Protein AF-A0A1Y1IS37-F1 (afdb_monomer)

Radius of gyration: 26.79 Å; Cα contacts (8 Å, |Δi|>4): 81; chains: 1; bounding box: 58×47×71 Å

Organism: Klebsormidium nitens (NCBI:txid105231)

Structure (mmCIF, N/CA/C/O backbone):
data_AF-A0A1Y1IS37-F1
#
_entry.id   AF-A0A1Y1IS37-F1
#
loop_
_atom_site.group_PDB
_atom_site.id
_atom_site.type_symbol
_atom_site.label_atom_id
_atom_site.label_alt_id
_atom_site.label_comp_id
_atom_site.label_asym_id
_atom_site.label_entity_id
_atom_site.label_seq_id
_atom_site.pdbx_PDB_ins_code
_atom_site.Cartn_x
_atom_site.Cartn_y
_atom_site.Cartn_z
_atom_site.occupancy
_atom_site.B_iso_or_equiv
_atom_site.auth_seq_id
_atom_site.auth_comp_id
_atom_site.auth_asym_id
_atom_site.auth_atom_id
_atom_site.pdbx_PDB_model_num
ATOM 1 N N . GLY A 1 1 ? -14.795 20.262 22.282 1.00 49.53 1 GLY A N 1
ATOM 2 C CA . GLY A 1 1 ? -14.407 18.846 22.398 1.00 49.53 1 GLY A CA 1
ATOM 3 C C . GLY A 1 1 ? -15.517 18.042 21.778 1.00 49.53 1 GLY A C 1
ATOM 4 O O . GLY A 1 1 ? -16.660 18.365 22.050 1.00 49.53 1 GLY A O 1
ATOM 5 N N . LEU A 1 2 ? -15.209 17.117 20.872 1.00 69.69 2 LEU A N 1
ATOM 6 C CA . LEU A 1 2 ? -16.240 16.291 20.244 1.00 69.69 2 LEU A CA 1
ATOM 7 C C . LEU A 1 2 ? -16.656 15.204 21.236 1.00 69.69 2 LEU A C 1
ATOM 9 O O . LEU A 1 2 ? -15.811 14.413 21.661 1.00 69.69 2 LEU A O 1
ATOM 13 N N . ASP A 1 3 ? -17.931 15.199 21.612 1.00 84.25 3 ASP A N 1
ATOM 14 C CA . ASP A 1 3 ? -18.510 14.140 22.430 1.00 84.25 3 ASP A CA 1
ATOM 15 C C . ASP A 1 3 ? -18.437 12.822 21.652 1.00 84.25 3 ASP A C 1
ATOM 17 O O . ASP A 1 3 ? -18.913 12.719 20.520 1.00 84.25 3 ASP A O 1
ATOM 21 N N . LYS A 1 4 ? -17.786 11.817 22.244 1.00 88.56 4 LYS A N 1
ATOM 22 C CA . LYS A 1 4 ? -17.653 10.485 21.643 1.00 88.56 4 LYS A CA 1
ATOM 23 C C . LYS A 1 4 ? -18.808 9.603 22.089 1.00 88.56 4 LYS A C 1
ATOM 25 O O . LYS A 1 4 ? -19.130 9.547 23.275 1.00 88.56 4 LYS A O 1
ATOM 30 N N . VAL A 1 5 ? -19.388 8.863 21.151 1.00 93.12 5 VAL A N 1
ATOM 31 C CA . VAL A 1 5 ? -20.487 7.936 21.434 1.00 93.12 5 VAL A CA 1
ATOM 32 C C . VAL A 1 5 ? -19.925 6.645 22.033 1.00 93.12 5 VAL A C 1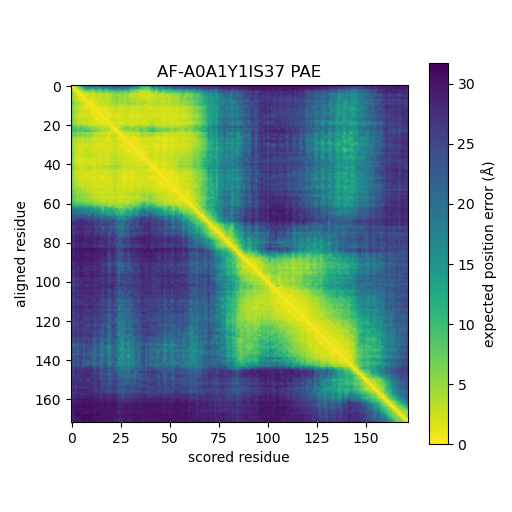
ATOM 34 O O . VAL A 1 5 ? -18.991 6.053 21.489 1.00 93.12 5 VAL A O 1
ATOM 37 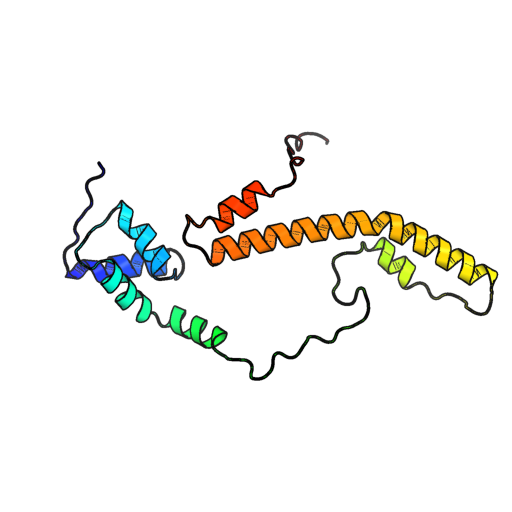N N . VAL A 1 6 ? -20.500 6.186 23.147 1.00 93.94 6 VAL A N 1
ATOM 38 C CA . VAL A 1 6 ? -20.144 4.904 23.775 1.00 93.94 6 VAL A CA 1
ATOM 39 C C . VAL A 1 6 ? -21.186 3.854 23.380 1.00 93.94 6 VAL A C 1
ATOM 41 O O . VAL A 1 6 ? -22.289 3.864 23.926 1.00 93.94 6 VAL A O 1
ATOM 44 N N . PRO A 1 7 ? -20.885 2.952 22.429 1.00 92.94 7 PRO A N 1
ATOM 45 C CA . PRO A 1 7 ? -21.842 1.944 21.998 1.00 92.94 7 PRO A CA 1
ATOM 46 C C . PRO A 1 7 ? -22.022 0.833 23.054 1.00 92.94 7 PRO A C 1
ATOM 48 O O . PRO A 1 7 ? -21.051 0.454 23.737 1.00 92.94 7 PRO A O 1
ATOM 51 N N . PRO A 1 8 ? -23.234 0.250 23.151 1.00 92.88 8 PRO A N 1
ATOM 52 C CA . PRO A 1 8 ? -23.487 -0.946 23.949 1.00 92.88 8 PRO A CA 1
ATOM 53 C C . PRO A 1 8 ? -22.558 -2.107 23.560 1.00 92.88 8 PRO A C 1
ATOM 55 O O . PRO A 1 8 ? -22.180 -2.216 22.386 1.00 92.88 8 PRO A O 1
ATOM 58 N N . PRO A 1 9 ? -22.179 -2.987 24.506 1.00 90.25 9 PRO A N 1
ATOM 59 C CA . PRO A 1 9 ? -21.265 -4.099 24.246 1.00 90.25 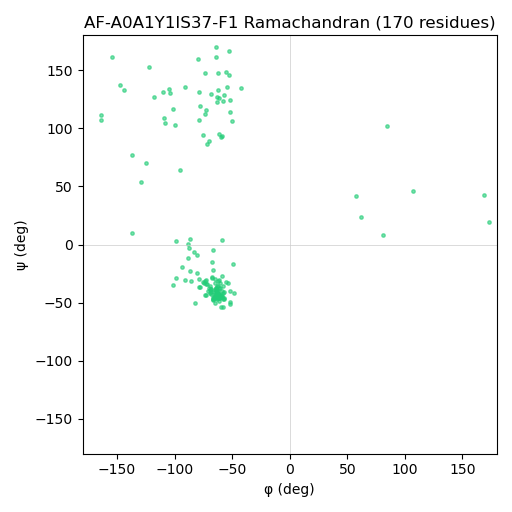9 PRO A CA 1
ATOM 60 C C . PRO A 1 9 ? -21.663 -4.974 23.052 1.00 90.25 9 PRO A C 1
ATOM 62 O O . PRO A 1 9 ? -20.795 -5.329 22.253 1.00 90.25 9 PRO A O 1
ATOM 65 N N . GLU A 1 10 ? -22.956 -5.254 22.873 1.00 92.75 10 GLU A N 1
ATOM 66 C CA . GLU A 1 10 ? -23.455 -6.087 21.774 1.00 92.75 10 GLU A CA 1
ATOM 67 C C . GLU A 1 10 ? -23.269 -5.470 20.375 1.00 92.75 10 GLU A C 1
ATOM 69 O O . GLU A 1 10 ? -23.207 -6.195 19.382 1.00 92.75 10 GLU A O 1
ATOM 74 N N . GLN A 1 11 ? -23.125 -4.145 20.273 1.00 92.88 11 GLN A N 1
ATOM 75 C CA . GLN A 1 11 ? -23.012 -3.444 18.986 1.00 92.88 11 GLN A CA 1
ATOM 76 C C . GLN A 1 11 ? -21.561 -3.234 18.533 1.00 92.88 11 GLN A C 1
ATOM 78 O O . GLN A 1 11 ? -21.309 -3.023 17.345 1.00 92.88 11 GLN A O 1
ATOM 83 N N . ARG A 1 12 ? -20.590 -3.324 19.451 1.00 93.94 12 ARG A N 1
ATOM 84 C CA . ARG A 1 12 ? -19.169 -3.024 19.184 1.00 93.94 12 ARG A CA 1
ATOM 85 C C . ARG A 1 12 ? -18.587 -3.886 18.070 1.00 93.94 12 ARG A C 1
ATOM 87 O O . ARG A 1 12 ? -17.965 -3.356 17.156 1.00 93.94 12 ARG A O 1
ATOM 94 N N . ALA A 1 13 ? -18.828 -5.197 18.107 1.00 92.94 13 ALA A N 1
ATOM 95 C CA . ALA A 1 13 ? -18.302 -6.117 17.099 1.00 92.94 13 ALA A CA 1
ATOM 96 C C . ALA A 1 13 ? -18.849 -5.812 15.694 1.00 92.94 13 ALA A C 1
ATOM 98 O O . ALA A 1 13 ? -18.103 -5.834 14.716 1.00 92.94 13 ALA A O 1
ATOM 99 N N . ASN A 1 14 ? -20.136 -5.468 15.596 1.00 92.75 14 ASN A N 1
ATOM 100 C CA . ASN A 1 14 ? -20.768 -5.130 14.322 1.00 92.75 14 ASN A CA 1
ATOM 101 C C . ASN A 1 14 ? -20.242 -3.803 13.762 1.00 92.75 14 ASN A C 1
ATOM 103 O O . ASN A 1 14 ? -19.978 -3.720 12.567 1.00 92.75 14 ASN A O 1
ATOM 107 N N . LEU A 1 15 ? -20.004 -2.805 14.620 1.00 93.38 15 LEU A N 1
ATOM 108 C CA . LEU A 1 15 ? -19.374 -1.538 14.227 1.00 93.38 15 LEU A CA 1
ATOM 109 C C . LEU A 1 15 ? -17.958 -1.747 13.683 1.00 93.38 15 LEU A C 1
ATOM 111 O O . LEU A 1 15 ? -17.612 -1.209 12.631 1.00 93.38 15 LEU A O 1
ATOM 115 N N . VAL A 1 16 ? -17.144 -2.560 14.365 1.00 93.69 16 VAL A N 1
ATOM 116 C CA . VAL A 1 16 ? -15.794 -2.885 13.886 1.00 93.69 16 VAL A CA 1
ATOM 117 C C . VAL A 1 16 ? -15.855 -3.608 12.544 1.00 93.69 16 VAL A C 1
ATOM 119 O O . VAL A 1 16 ? -15.099 -3.260 11.639 1.00 93.69 16 VAL A O 1
ATOM 122 N N . LYS A 1 17 ? -16.760 -4.581 12.391 1.00 92.44 17 LYS A N 1
ATOM 123 C CA . LYS A 1 17 ? -16.934 -5.317 11.133 1.00 92.44 17 LYS A CA 1
ATOM 124 C C . LYS A 1 17 ? -17.369 -4.414 9.985 1.00 92.44 17 LYS A C 1
ATOM 126 O O . LYS A 1 17 ? -16.789 -4.543 8.915 1.00 92.44 17 LYS A O 1
ATOM 131 N N . ALA A 1 18 ? -18.315 -3.503 10.209 1.00 91.25 18 ALA A N 1
ATOM 132 C CA . ALA A 1 18 ? -18.767 -2.559 9.189 1.00 91.25 18 ALA A CA 1
ATOM 133 C C . ALA A 1 18 ? -17.591 -1.717 8.672 1.00 91.25 18 ALA A C 1
ATOM 135 O O . ALA A 1 18 ? -17.253 -1.766 7.496 1.00 91.25 18 ALA A O 1
ATOM 136 N N . ILE A 1 19 ? -16.844 -1.063 9.567 1.00 90.75 19 ILE A N 1
ATOM 137 C CA . ILE A 1 19 ? -15.681 -0.252 9.167 1.00 90.75 19 ILE A CA 1
ATOM 138 C C . ILE A 1 19 ? -14.569 -1.102 8.535 1.00 90.75 19 ILE A C 1
ATOM 140 O O . ILE A 1 19 ? -13.907 -0.668 7.591 1.00 90.75 19 ILE A O 1
ATOM 144 N N . HIS A 1 20 ? -14.342 -2.314 9.041 1.00 91.81 20 HIS A N 1
ATOM 145 C CA . HIS A 1 20 ? -13.330 -3.209 8.495 1.00 91.81 20 HIS A CA 1
ATOM 146 C C . HIS A 1 20 ? -13.674 -3.676 7.074 1.00 91.81 20 HIS A C 1
ATOM 148 O O . HIS A 1 20 ? -12.800 -3.649 6.211 1.00 91.81 20 HIS A O 1
ATOM 154 N N . VAL A 1 21 ? -14.912 -4.116 6.827 1.00 88.69 21 VAL A N 1
ATOM 155 C CA . VAL A 1 21 ? -15.337 -4.710 5.550 1.00 88.69 21 VAL A CA 1
ATOM 156 C C . VAL A 1 21 ? -15.686 -3.629 4.530 1.00 88.69 21 VAL A C 1
ATOM 158 O O . VAL A 1 21 ? -15.135 -3.647 3.430 1.00 88.69 21 VAL A O 1
ATOM 161 N N . ASP A 1 22 ? -16.521 -2.659 4.904 1.00 81.50 22 ASP A N 1
ATOM 162 C CA . ASP A 1 22 ? -17.118 -1.697 3.967 1.00 81.50 22 ASP A CA 1
ATOM 163 C C . ASP A 1 22 ? -16.078 -0.754 3.357 1.00 81.50 22 ASP A C 1
ATOM 165 O O . ASP A 1 22 ? -16.232 -0.294 2.228 1.00 81.50 22 ASP A O 1
ATOM 169 N N . VAL A 1 23 ? -14.984 -0.494 4.080 1.00 76.38 23 VAL A N 1
ATOM 170 C CA . VAL A 1 23 ? -13.915 0.400 3.616 1.00 76.38 23 VAL A CA 1
ATOM 171 C C . VAL A 1 23 ? -12.720 -0.365 3.015 1.00 76.38 23 VAL A C 1
ATOM 173 O O . VAL A 1 23 ? -11.752 0.247 2.567 1.00 76.38 23 VAL A O 1
ATOM 176 N N . GLY A 1 24 ? -12.798 -1.700 2.924 1.00 84.06 24 GLY A N 1
ATOM 177 C CA . GLY A 1 24 ? -11.871 -2.507 2.117 1.00 84.06 24 GLY A CA 1
ATOM 178 C C . GLY A 1 24 ? -10.840 -3.330 2.893 1.00 84.06 24 GLY A C 1
ATOM 179 O O . GLY A 1 24 ? -9.665 -3.350 2.527 1.00 84.06 24 GLY A O 1
ATOM 180 N N . HIS A 1 25 ? -11.260 -4.039 3.940 1.00 89.50 25 HIS A N 1
ATOM 181 C CA . HIS A 1 25 ? -10.421 -4.960 4.722 1.00 89.50 25 HIS A CA 1
ATOM 182 C C . HIS A 1 25 ? -9.175 -4.316 5.340 1.00 89.50 25 HIS A C 1
ATOM 184 O O . HIS A 1 25 ? -8.081 -4.890 5.360 1.00 89.50 25 HIS A O 1
ATOM 190 N N . TYR A 1 26 ? -9.335 -3.110 5.881 1.00 87.38 26 TYR A N 1
ATOM 191 C CA . TYR A 1 26 ? -8.232 -2.411 6.522 1.00 87.38 26 TYR A CA 1
ATOM 192 C C . TYR A 1 26 ? -7.678 -3.155 7.741 1.00 87.38 26 TYR A C 1
ATOM 194 O O . TYR A 1 26 ? -8.392 -3.817 8.494 1.00 87.38 26 TYR A O 1
ATOM 202 N N . GLY A 1 27 ? -6.371 -2.997 7.964 1.00 87.75 27 GLY A N 1
ATOM 203 C CA . GLY A 1 27 ? -5.695 -3.542 9.137 1.00 87.75 27 GLY A CA 1
ATOM 204 C C . GLY A 1 27 ? -6.184 -2.927 10.454 1.00 87.75 27 GLY A C 1
ATOM 205 O O . GLY A 1 27 ? -6.887 -1.914 10.481 1.00 87.75 27 GLY A O 1
ATOM 206 N N . VAL A 1 28 ? -5.753 -3.527 11.566 1.00 90.56 28 VAL A N 1
ATOM 207 C CA . VAL A 1 28 ? -6.160 -3.160 12.938 1.00 90.56 28 VAL A CA 1
ATOM 208 C C . VAL A 1 28 ? -5.979 -1.665 13.216 1.00 90.56 28 VAL A C 1
ATOM 210 O O . VAL A 1 28 ? -6.907 -1.003 13.666 1.00 90.56 28 VAL A O 1
ATOM 213 N N . SER A 1 29 ? -4.800 -1.119 12.898 1.00 89.50 29 SER A N 1
ATOM 214 C CA . SER A 1 29 ? -4.477 0.290 13.153 1.00 89.50 29 SER A CA 1
ATOM 215 C C . SER A 1 29 ? -5.415 1.241 12.406 1.00 89.50 29 SER A C 1
ATOM 217 O O . SER A 1 29 ? -6.002 2.122 13.022 1.00 89.50 29 SER A O 1
ATOM 219 N N . LYS A 1 30 ? -5.630 1.023 11.105 1.00 87.88 30 LYS A N 1
ATOM 220 C CA . LYS A 1 30 ? -6.476 1.894 10.281 1.00 87.88 30 LYS A CA 1
ATOM 221 C C . LYS A 1 30 ? -7.954 1.793 10.671 1.00 87.88 30 LYS A C 1
ATOM 223 O O . LYS A 1 30 ? -8.627 2.816 10.734 1.00 87.88 30 LYS A O 1
ATOM 228 N N . THR A 1 31 ? -8.424 0.589 11.001 1.00 91.50 31 THR A N 1
ATOM 229 C CA . THR A 1 31 ? -9.786 0.361 11.513 1.00 91.50 31 THR A CA 1
ATOM 230 C C . THR A 1 31 ? -10.012 1.121 12.824 1.00 91.50 31 THR A C 1
ATOM 232 O O . THR A 1 31 ? -11.010 1.822 12.970 1.00 91.50 31 THR A O 1
ATOM 235 N N . TYR A 1 32 ? -9.049 1.070 13.751 1.00 92.94 32 TYR A N 1
ATOM 236 C CA . TYR A 1 32 ? -9.099 1.845 14.993 1.00 92.94 32 TYR A CA 1
ATOM 237 C C . TYR A 1 32 ? -9.091 3.360 14.739 1.00 92.94 32 TYR A C 1
ATOM 239 O O . TYR A 1 32 ? -9.905 4.081 15.314 1.00 92.94 32 TYR A O 1
ATOM 247 N N . SER A 1 33 ? -8.219 3.846 13.850 1.00 90.50 33 SER A N 1
ATOM 248 C CA . SER A 1 33 ? -8.138 5.272 13.512 1.00 90.50 33 SER A CA 1
ATOM 249 C C . SER A 1 33 ? -9.436 5.819 12.916 1.00 90.50 33 SER A C 1
ATOM 251 O O . SER A 1 33 ? -9.759 6.971 13.177 1.00 90.50 33 SER A O 1
ATOM 253 N N . LEU A 1 34 ? -10.192 5.011 12.165 1.00 90.62 34 LEU A N 1
ATOM 254 C CA . LEU A 1 34 ? -11.497 5.403 11.616 1.00 90.62 34 LEU A CA 1
ATOM 255 C C . LEU A 1 34 ? -12.615 5.404 12.671 1.00 90.62 34 LEU A C 1
ATOM 257 O O . LEU A 1 34 ? -13.521 6.224 12.591 1.00 90.62 34 LEU A O 1
ATOM 261 N N . LEU A 1 35 ? -12.545 4.521 13.673 1.00 91.56 35 LEU A N 1
ATOM 262 C CA . LEU A 1 35 ? -13.528 4.454 14.766 1.00 91.56 35 LEU A CA 1
ATOM 263 C C . LEU A 1 35 ? -13.307 5.524 15.843 1.00 91.56 35 LEU A C 1
ATOM 265 O O . LEU A 1 35 ? -14.267 6.057 16.398 1.00 91.56 35 LEU A O 1
ATOM 269 N N . SER A 1 36 ? -12.044 5.841 16.140 1.00 91.62 36 SER A N 1
ATOM 270 C CA . SER A 1 36 ? -11.641 6.705 17.256 1.00 91.62 36 SER A CA 1
ATOM 271 C C . SER A 1 36 ? -12.193 8.141 17.275 1.00 91.62 36 SER A C 1
ATOM 273 O O . SER A 1 36 ? -12.310 8.683 18.384 1.00 91.62 36 SER A O 1
ATOM 275 N N . PRO A 1 37 ? -12.536 8.783 16.135 1.00 91.56 37 PRO A N 1
ATOM 276 C CA . PRO A 1 37 ? -13.125 10.116 16.149 1.00 91.56 37 PRO A CA 1
ATOM 277 C C . PRO A 1 37 ? -14.578 10.110 16.635 1.00 91.56 37 PRO A C 1
ATOM 279 O O . PRO A 1 37 ? -14.985 11.050 17.309 1.00 91.56 37 PRO A O 1
ATOM 282 N N . THR A 1 38 ? -15.343 9.056 16.327 1.00 91.81 38 THR A N 1
ATOM 283 C CA . THR A 1 38 ? -16.796 8.994 16.578 1.00 91.81 38 THR A CA 1
ATOM 284 C C . THR A 1 38 ? -17.144 8.177 17.820 1.00 91.81 38 THR A C 1
ATOM 286 O O . THR A 1 38 ? -18.077 8.524 18.544 1.00 91.81 38 THR A O 1
ATOM 289 N N . TYR A 1 39 ? -16.388 7.111 18.093 1.00 93.44 39 TYR A N 1
ATOM 290 C CA . TYR A 1 39 ? -16.700 6.151 19.148 1.00 93.44 39 TYR A CA 1
ATOM 291 C C . TYR A 1 39 ? -15.580 6.021 20.177 1.00 93.44 39 TYR A C 1
ATOM 293 O O . TYR A 1 39 ? -14.396 6.219 19.885 1.00 93.44 39 TYR A O 1
ATOM 301 N N . PHE A 1 40 ? -15.958 5.650 21.398 1.00 93.69 40 PHE A N 1
ATOM 302 C CA . PHE A 1 40 ? -15.009 5.300 22.449 1.00 93.69 40 PHE A CA 1
ATOM 303 C C . PHE A 1 40 ? -15.570 4.229 23.383 1.00 93.69 40 PHE A C 1
ATOM 305 O O . PHE A 1 40 ? -16.722 4.296 23.801 1.00 93.69 40 PHE A O 1
ATOM 312 N N . TRP A 1 41 ? -14.737 3.255 23.749 1.00 94.94 41 TRP A N 1
ATOM 313 C CA . TRP A 1 41 ? -14.988 2.347 24.866 1.00 94.94 41 TRP A CA 1
ATOM 314 C C . TRP A 1 41 ? -13.670 1.806 25.436 1.00 94.94 41 TRP A C 1
ATOM 316 O O . TRP A 1 41 ? -12.617 1.859 24.792 1.00 94.94 41 TRP A O 1
ATOM 326 N N . VAL A 1 42 ? -13.721 1.288 26.666 1.00 93.75 42 VAL A N 1
ATOM 327 C CA . VAL A 1 42 ? -12.558 0.696 27.344 1.00 93.75 42 VAL A CA 1
ATOM 328 C C . VAL A 1 42 ? -12.069 -0.517 26.553 1.00 93.75 42 VAL A C 1
ATOM 330 O O . VAL A 1 42 ? -12.872 -1.363 26.177 1.00 93.75 42 VAL A O 1
ATOM 333 N N . ASN A 1 43 ? -10.759 -0.607 26.317 1.00 92.50 43 ASN A N 1
ATOM 334 C CA . ASN A 1 43 ? -10.120 -1.669 25.530 1.00 92.50 43 ASN A CA 1
ATOM 335 C C . ASN A 1 43 ? -10.549 -1.748 24.050 1.00 92.50 43 ASN A C 1
ATOM 337 O O . ASN A 1 43 ? -10.325 -2.771 23.405 1.00 92.50 43 ASN A O 1
ATOM 341 N N . MET A 1 44 ? -11.048 -0.650 23.467 1.00 93.62 44 MET A N 1
ATOM 342 C CA . MET A 1 44 ? -11.443 -0.582 22.051 1.00 93.62 44 MET A CA 1
ATOM 343 C C . MET A 1 44 ? -10.399 -1.132 21.075 1.00 93.62 44 MET A C 1
ATOM 345 O O . MET A 1 44 ? -10.743 -1.860 20.151 1.00 93.62 44 MET A O 1
ATOM 349 N N . PHE A 1 45 ? -9.114 -0.840 21.282 1.00 93.69 45 PHE A N 1
ATOM 350 C CA . PHE A 1 45 ? -8.057 -1.358 20.412 1.00 93.69 45 PHE A CA 1
ATOM 351 C C . PHE A 1 45 ? -7.929 -2.892 20.468 1.00 93.69 45 PHE A C 1
ATOM 353 O O . PHE A 1 45 ? -7.690 -3.529 19.440 1.00 93.69 45 PHE A O 1
ATOM 360 N N . ALA A 1 46 ? -8.100 -3.492 21.651 1.00 93.81 46 ALA A N 1
ATOM 361 C CA . ALA A 1 46 ? -8.041 -4.941 21.824 1.00 93.81 46 ALA A CA 1
ATOM 362 C C . ALA A 1 46 ? -9.233 -5.626 21.142 1.00 93.81 46 ALA A C 1
ATOM 364 O O . ALA A 1 46 ? -9.034 -6.605 20.421 1.00 93.81 46 ALA A O 1
ATOM 365 N N . ASP A 1 47 ? -10.431 -5.056 21.280 1.00 93.69 47 ASP A N 1
ATOM 366 C CA . ASP A 1 47 ? -11.637 -5.548 20.607 1.00 93.69 47 ASP A CA 1
ATOM 367 C C . ASP A 1 47 ? -11.507 -5.439 19.081 1.00 93.69 47 ASP A C 1
ATOM 369 O O . ASP A 1 47 ? -11.772 -6.402 18.363 1.00 93.69 47 ASP A O 1
ATOM 373 N N . VAL A 1 48 ? -11.007 -4.304 18.570 1.00 94.62 48 VAL A N 1
ATOM 374 C CA . VAL A 1 48 ? -10.743 -4.123 17.132 1.00 94.62 48 VAL A CA 1
ATOM 375 C C . VAL A 1 48 ? -9.759 -5.175 16.623 1.00 94.62 48 VAL A C 1
ATOM 377 O O . VAL A 1 48 ? -9.983 -5.790 15.580 1.00 94.62 48 VAL A O 1
ATOM 380 N N . ARG A 1 49 ? -8.673 -5.418 17.364 1.00 94.44 49 ARG A N 1
ATOM 381 C CA . ARG A 1 49 ? -7.691 -6.449 17.014 1.00 94.44 49 ARG A CA 1
ATOM 382 C C . ARG A 1 49 ? -8.322 -7.840 16.977 1.00 94.44 49 ARG A C 1
ATOM 384 O O . ARG A 1 49 ? -8.045 -8.587 16.040 1.00 94.44 49 ARG A O 1
ATOM 391 N N . ALA A 1 50 ? -9.136 -8.177 17.974 1.00 93.94 50 ALA A N 1
ATOM 392 C CA . ALA A 1 50 ? -9.791 -9.475 18.075 1.00 93.94 50 ALA A CA 1
ATOM 393 C C . ALA A 1 50 ? -10.796 -9.705 16.938 1.00 93.94 50 ALA A C 1
ATOM 395 O O . ALA A 1 50 ? -10.855 -10.807 16.400 1.00 93.94 50 ALA A O 1
ATOM 396 N N . GLU A 1 51 ? -11.550 -8.682 16.536 1.00 93.38 51 GLU A N 1
ATOM 397 C CA . GLU A 1 51 ? -12.513 -8.797 15.436 1.00 93.38 51 GLU A CA 1
ATOM 398 C C . GLU A 1 51 ? -11.835 -8.868 14.063 1.00 93.38 51 GLU A C 1
ATOM 400 O O . GLU A 1 51 ? -12.185 -9.725 13.252 1.00 93.38 51 GLU A O 1
ATOM 405 N N . VAL A 1 52 ? -10.813 -8.045 13.805 1.00 92.19 52 VAL A N 1
ATOM 406 C CA . VAL A 1 52 ? -10.066 -8.086 12.532 1.00 92.19 52 VAL A CA 1
ATOM 407 C C . VAL A 1 52 ? -9.308 -9.410 12.367 1.00 92.19 52 VAL A C 1
ATOM 409 O O . VAL A 1 52 ? -9.184 -9.911 11.252 1.00 92.19 52 VAL A O 1
ATOM 412 N N . ALA A 1 53 ? -8.829 -10.013 13.461 1.00 90.56 53 ALA A N 1
ATOM 413 C CA . ALA A 1 53 ? -8.148 -11.310 13.435 1.00 90.56 53 ALA A CA 1
ATOM 414 C C . ALA A 1 53 ? -9.061 -12.493 13.066 1.00 90.56 53 ALA A C 1
ATOM 416 O O . ALA A 1 53 ? -8.551 -13.555 12.739 1.00 90.56 53 ALA A O 1
ATOM 417 N N . LYS A 1 54 ? -10.389 -12.330 13.112 1.00 91.94 54 LYS A N 1
ATOM 418 C CA . LYS A 1 54 ? -11.357 -13.362 12.695 1.00 91.94 54 LYS A CA 1
ATOM 419 C C . LYS A 1 54 ? -11.679 -13.297 11.194 1.00 91.94 54 LYS A C 1
ATOM 421 O O . LYS A 1 54 ? -12.490 -14.083 10.705 1.00 91.94 54 LYS A O 1
ATOM 426 N N . CYS A 1 55 ? -11.127 -12.324 10.465 1.00 91.50 55 CYS A N 1
ATOM 427 C CA . CYS A 1 55 ? -11.457 -12.094 9.064 1.00 91.50 55 CYS A CA 1
ATOM 428 C C . CYS A 1 55 ? -10.732 -13.077 8.135 1.00 91.50 55 CYS A C 1
ATOM 430 O O . CYS A 1 55 ? -9.552 -12.916 7.821 1.00 91.50 55 CYS A O 1
ATOM 432 N N . THR A 1 56 ? -11.486 -14.030 7.589 1.00 89.94 56 THR A N 1
ATOM 433 C CA . THR A 1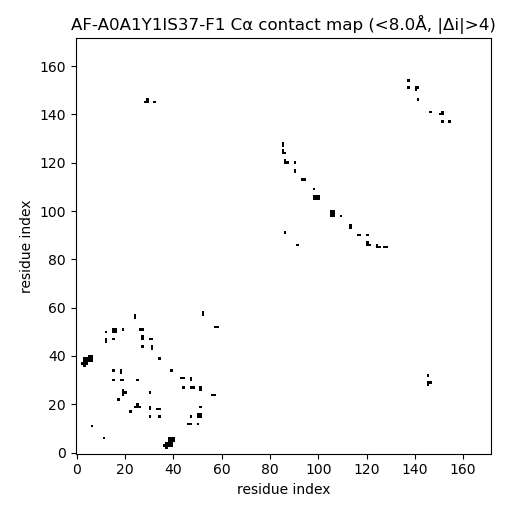 56 ? -10.973 -15.066 6.677 1.00 89.94 56 THR A CA 1
ATOM 434 C C . THR A 1 56 ? -10.373 -14.506 5.383 1.00 89.94 56 THR A C 1
ATOM 436 O O . THR A 1 56 ? -9.440 -15.091 4.829 1.00 89.94 56 THR A O 1
ATOM 439 N N . VAL A 1 57 ? -10.869 -13.359 4.899 1.00 87.88 57 VAL A N 1
ATOM 440 C CA . VAL A 1 57 ? -10.329 -12.679 3.709 1.00 87.88 57 VAL A CA 1
ATOM 441 C C . VAL A 1 57 ? -8.923 -12.155 3.993 1.00 87.88 57 VAL A C 1
ATOM 443 O O . VAL A 1 57 ? -7.998 -12.410 3.220 1.00 87.88 57 VAL A O 1
ATOM 446 N N . CYS A 1 58 ? -8.740 -11.473 5.127 1.00 86.94 58 CYS A N 1
ATOM 447 C CA . CYS A 1 58 ? -7.433 -10.980 5.551 1.00 86.94 58 CYS A CA 1
ATOM 448 C C . CYS A 1 58 ? -6.452 -12.118 5.829 1.00 86.94 58 CYS A C 1
ATOM 450 O O . CYS A 1 58 ? -5.276 -11.993 5.484 1.00 86.94 58 CYS A O 1
ATOM 452 N N . ASP A 1 59 ? -6.922 -13.221 6.411 1.00 85.94 59 ASP A N 1
ATOM 453 C CA . ASP A 1 59 ? -6.082 -14.381 6.712 1.00 85.94 59 ASP A CA 1
ATOM 454 C C . ASP A 1 59 ? -5.568 -15.054 5.440 1.00 85.94 59 ASP A C 1
ATOM 456 O O . ASP A 1 59 ? -4.369 -15.313 5.321 1.00 85.94 59 ASP A O 1
ATOM 460 N N . ARG A 1 60 ? -6.436 -15.253 4.438 1.00 83.50 60 ARG A N 1
ATOM 461 C CA . ARG A 1 60 ? -6.029 -15.803 3.135 1.00 83.50 60 ARG A CA 1
ATOM 462 C C . ARG A 1 60 ? -4.963 -14.935 2.464 1.00 83.50 60 ARG A C 1
ATOM 464 O O . ARG A 1 60 ? -3.984 -15.457 1.933 1.00 83.50 60 ARG A O 1
ATOM 471 N N . VAL A 1 61 ? -5.144 -13.615 2.492 1.00 80.56 61 VAL A N 1
ATOM 472 C CA . VAL A 1 61 ? -4.192 -12.668 1.900 1.00 80.56 61 VAL A CA 1
ATOM 473 C C . VAL A 1 61 ? -2.865 -12.677 2.665 1.00 80.56 61 VAL A C 1
ATOM 475 O O . VAL A 1 61 ? -1.811 -12.770 2.041 1.00 80.56 61 VAL A O 1
ATOM 478 N N . LYS A 1 62 ? -2.877 -12.659 4.002 1.00 73.44 62 LYS A N 1
ATOM 479 C CA . LYS A 1 62 ? -1.646 -12.750 4.809 1.00 73.44 62 LYS A CA 1
ATOM 480 C C . LYS A 1 62 ? -0.878 -14.044 4.564 1.00 73.44 62 LYS A C 1
ATOM 482 O O . LYS A 1 62 ? 0.327 -13.981 4.342 1.00 73.44 62 LYS A O 1
ATOM 487 N N . ALA A 1 63 ? -1.568 -15.184 4.524 1.00 63.53 63 ALA A N 1
ATOM 488 C CA . ALA A 1 63 ? -0.948 -16.477 4.248 1.00 63.53 63 ALA A CA 1
ATOM 489 C C . ALA A 1 63 ? -0.221 -16.489 2.893 1.00 63.53 63 ALA A C 1
ATOM 491 O O . ALA A 1 63 ? 0.854 -17.070 2.785 1.00 63.53 63 ALA A O 1
ATOM 492 N N . SER A 1 64 ? -0.751 -15.790 1.881 1.00 61.28 64 SER A N 1
ATOM 493 C CA . SER A 1 64 ? -0.080 -15.661 0.580 1.00 61.28 64 SER A CA 1
ATOM 494 C C . SER A 1 64 ? 1.218 -14.840 0.627 1.00 61.28 64 SER A C 1
ATOM 496 O O . SER A 1 64 ? 2.129 -15.108 -0.150 1.00 61.28 64 SER A O 1
ATOM 498 N N . PHE A 1 65 ? 1.338 -13.884 1.556 1.00 57.47 65 PHE A N 1
ATOM 499 C CA . PHE A 1 65 ? 2.560 -13.093 1.759 1.00 57.47 65 PHE A CA 1
ATOM 500 C C . PHE A 1 65 ? 3.569 -13.760 2.700 1.00 57.47 65 PHE A C 1
ATOM 502 O O . PHE A 1 65 ? 4.753 -13.442 2.647 1.00 57.47 65 PHE A O 1
ATOM 509 N N . GLU A 1 66 ? 3.108 -14.658 3.569 1.00 57.91 66 GLU A N 1
ATOM 510 C CA . GLU A 1 66 ? 3.947 -15.375 4.533 1.00 57.91 66 GLU A CA 1
ATOM 511 C C . GLU A 1 66 ? 4.535 -16.676 3.971 1.00 57.91 66 GLU A C 1
ATOM 513 O O . GLU A 1 66 ? 5.324 -17.347 4.639 1.00 57.91 66 GLU A O 1
ATOM 518 N N . VAL A 1 67 ? 4.233 -16.997 2.707 1.00 58.38 67 VAL A N 1
ATOM 519 C CA . VAL A 1 67 ? 5.046 -17.928 1.927 1.00 58.38 67 VAL A CA 1
ATOM 520 C C . VAL A 1 67 ? 6.456 -17.343 1.860 1.00 58.38 67 VAL A C 1
ATOM 522 O O . VAL A 1 67 ? 6.772 -16.512 1.010 1.00 58.38 67 VAL A O 1
ATOM 525 N N . LYS A 1 68 ? 7.312 -17.766 2.794 1.00 57.03 68 LYS A N 1
ATOM 526 C CA . LYS A 1 68 ? 8.757 -17.608 2.686 1.00 57.03 68 LYS A CA 1
ATOM 527 C C . LYS A 1 68 ? 9.142 -18.398 1.454 1.00 57.03 68 LYS A C 1
ATOM 529 O O . LYS A 1 68 ? 9.268 -19.617 1.533 1.00 57.03 68 LYS A O 1
ATOM 534 N N . ASP A 1 69 ? 9.244 -17.718 0.317 1.00 55.03 69 ASP A N 1
ATOM 535 C CA . ASP A 1 69 ? 9.865 -18.303 -0.857 1.00 55.03 69 ASP A CA 1
ATOM 536 C C . ASP A 1 69 ? 11.229 -18.825 -0.378 1.00 55.03 69 ASP A C 1
ATOM 538 O O . ASP A 1 69 ? 12.040 -18.030 0.117 1.00 55.03 69 ASP A O 1
ATOM 542 N N . PRO A 1 70 ? 11.454 -20.152 -0.373 1.00 59.56 70 PRO A N 1
ATOM 543 C CA . PRO A 1 70 ? 12.610 -20.733 0.296 1.00 59.56 70 PRO A CA 1
ATOM 544 C C . PRO A 1 70 ? 13.921 -20.325 -0.381 1.00 59.56 70 PRO A C 1
ATOM 546 O O . PRO A 1 70 ? 14.996 -20.658 0.109 1.00 59.56 70 PRO A O 1
ATOM 549 N N . THR A 1 71 ? 13.867 -19.603 -1.498 1.00 58.53 71 THR A N 1
ATOM 550 C CA . THR A 1 71 ? 15.015 -18.949 -2.113 1.00 58.53 71 THR A CA 1
ATOM 551 C C . THR A 1 71 ? 14.479 -17.931 -3.106 1.00 58.53 71 THR A C 1
ATOM 553 O O . THR A 1 71 ? 14.010 -18.312 -4.174 1.00 58.53 71 THR A O 1
ATOM 556 N N . LEU A 1 72 ? 14.575 -16.634 -2.785 1.00 55.78 72 LEU A N 1
ATOM 557 C CA . LEU A 1 72 ? 14.312 -15.573 -3.760 1.00 55.78 72 LEU A CA 1
ATOM 558 C C . LEU A 1 72 ? 15.116 -15.875 -5.026 1.00 55.78 72 LEU A C 1
ATOM 560 O O . LEU A 1 72 ? 16.340 -15.740 -5.034 1.00 55.78 72 LEU A O 1
ATOM 564 N N . LYS A 1 73 ? 14.438 -16.310 -6.089 1.00 55.66 73 LYS A N 1
ATOM 565 C CA . LYS A 1 73 ? 15.082 -16.510 -7.382 1.00 55.66 73 LYS A CA 1
ATOM 566 C C . LYS A 1 73 ? 15.326 -15.120 -7.951 1.00 55.66 73 LYS A C 1
ATOM 568 O O . LYS A 1 73 ? 14.344 -14.431 -8.252 1.00 55.66 73 LYS A O 1
ATOM 573 N N . PRO A 1 74 ? 16.587 -14.669 -8.085 1.00 51.41 74 PRO A N 1
ATOM 574 C CA . PRO A 1 74 ? 16.834 -13.442 -8.806 1.00 51.41 74 PRO A CA 1
ATOM 575 C C . PRO A 1 74 ? 16.243 -13.625 -10.197 1.00 51.41 74 PRO A C 1
ATOM 577 O O . PRO A 1 74 ? 16.476 -14.629 -10.875 1.00 51.41 74 PRO A O 1
ATOM 580 N N . LEU A 1 75 ? 15.426 -12.660 -10.604 1.00 53.94 75 LEU A N 1
ATOM 581 C CA . LEU A 1 75 ? 15.060 -12.551 -12.003 1.00 53.94 75 LEU A CA 1
ATOM 582 C C . LEU A 1 75 ? 16.372 -12.487 -12.790 1.00 53.94 75 LEU A C 1
ATOM 584 O O . LEU A 1 75 ? 17.285 -11.788 -12.341 1.00 53.94 75 LEU A O 1
ATOM 588 N N . PRO A 1 76 ? 16.495 -13.225 -13.905 1.00 50.88 76 PRO A N 1
ATOM 589 C CA . PRO A 1 76 ? 17.740 -13.261 -14.648 1.00 50.88 76 PRO A CA 1
ATOM 590 C C . PRO A 1 76 ? 18.190 -11.827 -14.929 1.00 50.88 76 PRO A C 1
ATOM 592 O O . PRO A 1 76 ? 17.413 -11.011 -15.440 1.00 50.88 76 PRO A O 1
ATOM 595 N N . ILE A 1 77 ? 19.421 -11.516 -14.514 1.00 50.28 77 ILE A N 1
ATOM 596 C CA . ILE A 1 77 ? 20.088 -10.256 -14.829 1.00 50.28 77 ILE A CA 1
ATOM 597 C C . ILE A 1 77 ? 20.431 -10.355 -16.306 1.00 50.28 77 ILE A C 1
ATOM 599 O O . ILE A 1 77 ? 21.475 -10.857 -16.709 1.00 50.28 77 ILE A O 1
ATOM 603 N N . MET A 1 78 ? 19.463 -9.974 -17.116 1.00 44.97 78 MET A N 1
ATOM 604 C CA . MET A 1 78 ? 19.649 -9.821 -18.541 1.00 44.97 78 MET A CA 1
ATOM 605 C C . MET A 1 78 ? 20.329 -8.472 -18.790 1.00 44.97 78 MET A C 1
ATOM 607 O O . MET A 1 78 ? 20.303 -7.592 -17.926 1.00 44.97 78 MET A O 1
ATOM 611 N N . GLY A 1 79 ? 20.953 -8.315 -19.959 1.00 45.81 79 GLY A N 1
ATOM 612 C CA . GLY A 1 79 ? 21.650 -7.083 -20.330 1.00 45.81 79 GLY A CA 1
ATOM 613 C C . GLY A 1 79 ? 20.781 -5.825 -20.197 1.00 45.81 79 GLY A C 1
ATOM 614 O O . GLY A 1 79 ? 19.554 -5.900 -20.050 1.00 45.81 79 GLY A O 1
ATOM 615 N N . MET A 1 80 ? 21.429 -4.655 -20.253 1.00 42.44 80 MET A N 1
ATOM 616 C CA . MET A 1 80 ? 20.738 -3.360 -20.273 1.00 42.44 80 MET A CA 1
ATOM 617 C C . MET A 1 80 ? 19.521 -3.427 -21.220 1.00 42.44 80 MET A C 1
ATOM 619 O O . MET A 1 80 ? 19.625 -3.954 -22.324 1.00 42.44 80 MET A O 1
ATOM 623 N N . PHE A 1 81 ? 18.372 -2.908 -20.765 1.00 50.28 81 PHE A N 1
ATOM 624 C CA . PHE A 1 81 ? 17.092 -2.812 -21.499 1.00 50.28 81 PHE A CA 1
ATOM 625 C C . PHE A 1 81 ? 16.169 -4.050 -21.567 1.00 50.28 81 PHE A C 1
ATOM 627 O O . PHE A 1 81 ? 15.137 -3.989 -22.230 1.00 50.28 81 PHE A O 1
ATOM 634 N N . TYR A 1 82 ? 16.428 -5.141 -20.840 1.00 46.31 82 TYR A N 1
ATOM 635 C CA . TYR A 1 82 ? 15.549 -6.331 -20.870 1.00 46.31 82 TYR A CA 1
ATOM 636 C C . TYR A 1 82 ? 14.119 -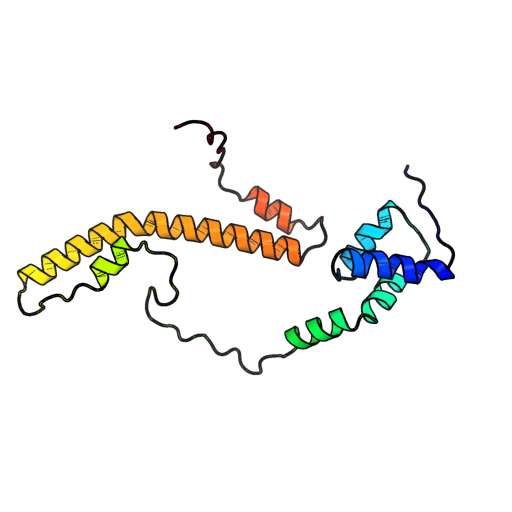6.132 -20.313 1.00 46.31 82 TYR A C 1
ATOM 638 O O . TYR A 1 82 ? 13.181 -6.794 -20.756 1.00 46.31 82 TYR A O 1
ATOM 646 N N . ARG A 1 83 ? 13.914 -5.227 -19.345 1.00 47.34 83 ARG A N 1
ATOM 647 C CA . ARG A 1 83 ? 12.577 -4.854 -18.837 1.00 47.34 83 ARG A CA 1
ATOM 648 C C . ARG A 1 83 ? 12.227 -3.447 -19.318 1.00 47.34 83 ARG A C 1
ATOM 650 O O . ARG A 1 83 ? 12.763 -2.465 -18.815 1.00 47.34 83 ARG A O 1
ATOM 657 N N . TRP A 1 84 ? 11.345 -3.371 -20.313 1.00 54.62 84 TRP A N 1
ATOM 658 C CA . TRP A 1 84 ? 11.093 -2.167 -21.108 1.00 54.62 84 TRP A CA 1
ATOM 659 C C . TRP A 1 84 ? 9.814 -1.433 -20.688 1.00 54.62 84 TRP A C 1
ATOM 661 O O . TRP A 1 84 ? 8.717 -1.975 -20.830 1.00 54.62 84 TRP A O 1
ATOM 671 N N . PRO A 1 85 ? 9.940 -0.189 -20.197 1.00 52.97 85 PRO A N 1
ATOM 672 C CA . PRO A 1 85 ? 9.130 0.882 -20.796 1.00 52.97 85 PRO A CA 1
ATOM 673 C C . PRO A 1 85 ? 9.898 2.197 -21.026 1.00 52.97 85 PRO A C 1
ATOM 675 O O . PRO A 1 85 ? 9.288 3.222 -21.300 1.00 52.97 85 PRO A O 1
ATOM 678 N N . ILE A 1 86 ? 11.223 2.199 -20.874 1.00 55.50 86 ILE A N 1
ATOM 679 C CA . ILE A 1 86 ? 11.967 3.450 -20.677 1.00 55.50 86 ILE A CA 1
ATOM 680 C C . ILE A 1 86 ? 12.351 4.139 -21.995 1.00 55.50 86 ILE A C 1
ATOM 682 O O . ILE A 1 86 ? 12.381 5.363 -22.047 1.00 55.50 86 ILE A O 1
ATOM 686 N N . VAL A 1 87 ? 12.600 3.386 -23.068 1.00 59.53 87 VAL A N 1
ATOM 687 C CA . VAL A 1 87 ? 13.060 3.951 -24.346 1.00 59.53 87 VAL A CA 1
ATOM 688 C C . VAL A 1 87 ? 11.920 3.979 -25.371 1.00 59.53 87 VAL A C 1
ATOM 690 O O . VAL A 1 87 ? 11.155 3.020 -25.507 1.00 59.53 87 VAL A O 1
ATOM 693 N N . GLY A 1 88 ? 11.752 5.111 -26.058 1.00 62.34 88 GLY A N 1
ATOM 694 C CA . GLY A 1 88 ? 10.678 5.307 -27.034 1.00 62.34 88 GLY A CA 1
ATOM 695 C C . GLY A 1 88 ? 10.788 4.360 -28.236 1.00 62.34 88 GLY A C 1
ATOM 696 O O . GLY A 1 88 ? 11.855 3.811 -28.518 1.00 62.34 88 GLY A O 1
ATOM 697 N N . ALA A 1 89 ? 9.689 4.185 -28.979 1.00 66.12 89 ALA A N 1
ATOM 698 C CA . ALA A 1 89 ? 9.644 3.332 -30.176 1.00 66.12 89 ALA A CA 1
ATOM 699 C C . ALA A 1 89 ? 10.740 3.686 -31.205 1.00 66.12 89 ALA A C 1
ATOM 701 O O . ALA A 1 89 ? 11.330 2.798 -31.807 1.00 66.12 89 ALA A O 1
ATOM 702 N N . ARG A 1 90 ? 11.113 4.969 -31.301 1.00 66.12 90 ARG A N 1
ATOM 703 C CA . ARG A 1 90 ? 12.191 5.459 -32.173 1.00 66.12 90 ARG A CA 1
ATOM 704 C C . ARG A 1 90 ? 13.557 4.827 -31.875 1.00 66.12 90 ARG A C 1
ATOM 706 O O . ARG A 1 90 ? 14.296 4.508 -32.797 1.00 66.12 90 ARG A O 1
ATOM 713 N N . VAL A 1 91 ? 13.899 4.620 -30.600 1.00 71.12 91 VAL A N 1
ATOM 714 C CA . VAL A 1 91 ? 15.186 4.007 -30.212 1.00 71.12 91 VAL A CA 1
ATOM 715 C C . VAL A 1 91 ? 15.192 2.509 -30.483 1.00 71.12 91 VAL A C 1
ATOM 717 O O . VAL A 1 91 ? 16.221 1.952 -30.861 1.00 71.12 91 VAL A O 1
ATOM 720 N N . ARG A 1 92 ? 14.031 1.863 -30.341 1.00 69.19 92 ARG A N 1
ATOM 721 C CA . ARG A 1 92 ? 13.851 0.450 -30.679 1.00 69.19 92 ARG A CA 1
ATOM 722 C C . ARG A 1 92 ? 14.169 0.209 -32.150 1.00 69.19 92 ARG A C 1
ATOM 724 O O . ARG A 1 92 ? 15.015 -0.629 -32.445 1.00 69.19 92 ARG A O 1
ATOM 731 N N . ASP A 1 93 ? 13.531 0.954 -33.044 1.00 71.31 93 ASP A N 1
ATOM 732 C CA . ASP A 1 93 ? 13.663 0.716 -34.483 1.00 71.31 93 ASP A CA 1
ATOM 733 C C . ASP A 1 93 ? 15.121 0.866 -34.938 1.00 71.31 93 ASP A C 1
ATOM 735 O O . ASP A 1 93 ? 15.615 0.043 -35.701 1.00 71.31 93 ASP A O 1
ATOM 739 N N . VAL A 1 94 ? 15.850 1.832 -34.368 1.00 72.25 94 VAL A N 1
ATOM 740 C CA . VAL A 1 94 ? 17.275 2.070 -34.649 1.00 72.25 94 VAL A CA 1
ATOM 741 C C . VAL A 1 94 ? 18.198 0.996 -34.056 1.00 72.25 94 VAL A C 1
ATOM 743 O O . VAL A 1 94 ? 19.229 0.680 -34.650 1.00 72.25 94 VAL A O 1
ATOM 746 N N . LEU A 1 95 ? 17.876 0.428 -32.891 1.00 70.50 95 LEU A N 1
ATOM 747 C CA . LEU A 1 95 ? 18.667 -0.657 -32.293 1.00 70.50 95 LEU A CA 1
ATOM 748 C C . LEU A 1 95 ? 18.481 -1.992 -33.021 1.00 70.50 95 LEU A C 1
ATOM 750 O O . LEU A 1 95 ? 19.418 -2.786 -33.073 1.00 70.50 95 LEU A O 1
ATOM 754 N N . HIS A 1 96 ? 17.296 -2.234 -33.581 1.00 74.06 96 HIS A N 1
ATOM 755 C CA . HIS A 1 96 ? 16.986 -3.464 -34.310 1.00 74.06 96 HIS A CA 1
ATOM 756 C C . HIS A 1 96 ? 17.445 -3.454 -35.773 1.00 74.06 96 HIS A C 1
ATOM 758 O O . HIS A 1 96 ? 17.350 -4.492 -36.431 1.00 74.06 96 HIS A O 1
ATOM 764 N N . THR A 1 97 ? 17.957 -2.334 -36.297 1.00 74.62 97 THR A N 1
ATOM 765 C CA . THR A 1 97 ? 18.532 -2.327 -37.646 1.00 74.62 97 THR A CA 1
ATOM 766 C C . THR A 1 97 ? 19.756 -3.241 -37.713 1.00 74.62 97 THR A C 1
ATOM 768 O O . THR A 1 97 ? 20.690 -3.132 -36.910 1.00 74.62 97 THR A O 1
ATOM 771 N N . VAL A 1 98 ? 19.740 -4.164 -38.680 1.00 74.88 98 VAL A N 1
ATOM 772 C CA . VAL A 1 98 ? 20.885 -5.023 -39.002 1.00 74.88 98 VAL A CA 1
ATOM 773 C C . VAL A 1 98 ? 21.981 -4.145 -39.599 1.00 74.88 98 VAL A C 1
ATOM 775 O O . VAL A 1 98 ? 21.718 -3.353 -40.502 1.00 74.88 98 VAL A O 1
ATOM 778 N N . VAL A 1 99 ? 23.195 -4.269 -39.067 1.00 78.69 99 VAL A N 1
ATOM 779 C CA . VAL A 1 99 ? 24.365 -3.486 -39.479 1.00 78.69 99 VAL A CA 1
ATOM 780 C C . VAL A 1 99 ? 25.333 -4.414 -40.189 1.00 78.69 99 VAL A C 1
ATOM 782 O O . VAL A 1 99 ? 25.641 -5.486 -39.670 1.00 78.69 99 VAL A O 1
ATOM 785 N N . ASP A 1 100 ? 25.810 -3.994 -41.355 1.00 79.75 100 ASP A N 1
ATOM 786 C CA . ASP A 1 100 ? 26.919 -4.653 -42.036 1.00 79.75 100 ASP A CA 1
ATOM 787 C C . ASP A 1 100 ? 28.229 -4.352 -41.290 1.00 79.75 100 ASP A C 1
ATOM 789 O O . ASP A 1 100 ? 28.644 -3.196 -41.175 1.00 79.75 100 ASP A O 1
ATOM 793 N N . LEU A 1 101 ? 28.846 -5.396 -40.736 1.00 78.12 101 LEU A N 1
ATOM 794 C CA . LEU A 1 101 ? 30.084 -5.300 -39.960 1.00 78.12 101 LEU A CA 1
ATOM 795 C C . LEU A 1 101 ? 31.339 -5.394 -40.838 1.00 78.12 101 LEU A C 1
ATOM 797 O O . LEU A 1 101 ? 32.428 -5.081 -40.354 1.00 78.12 101 LEU A O 1
ATOM 801 N N . ASP A 1 102 ? 31.197 -5.774 -42.111 1.00 86.31 102 ASP A N 1
ATOM 802 C CA . ASP A 1 102 ? 32.322 -5.960 -43.034 1.00 86.31 102 ASP A CA 1
ATOM 803 C C . ASP A 1 102 ? 32.819 -4.628 -43.626 1.00 86.31 102 ASP A C 1
ATOM 805 O O . ASP A 1 102 ? 33.886 -4.567 -44.242 1.00 86.31 102 ASP A O 1
ATOM 809 N N . SER A 1 103 ? 32.091 -3.529 -43.392 1.00 85.94 103 SER A N 1
ATOM 810 C CA . SER A 1 103 ? 32.478 -2.175 -43.791 1.00 85.94 103 SER A CA 1
ATOM 811 C C . SER A 1 103 ? 32.866 -1.306 -42.583 1.00 85.94 103 SER A C 1
ATOM 813 O O . SER A 1 103 ? 31.995 -0.857 -41.826 1.00 85.94 103 SER A O 1
ATOM 815 N N . PRO A 1 104 ? 34.168 -0.986 -42.409 1.00 84.31 104 PRO A N 1
ATOM 816 C CA . PRO A 1 104 ? 34.662 -0.170 -41.304 1.00 84.31 104 PRO A CA 1
ATOM 817 C C . PRO A 1 104 ? 34.005 1.211 -41.162 1.00 84.31 104 PRO A C 1
ATOM 819 O O . PRO A 1 104 ? 33.874 1.756 -40.069 1.00 84.31 104 PRO A O 1
ATOM 822 N N . GLN A 1 105 ? 33.604 1.798 -42.282 1.00 84.88 105 GLN A N 1
ATOM 823 C CA . GLN A 1 105 ? 33.005 3.126 -42.326 1.00 84.88 105 GLN A CA 1
ATOM 824 C C . GLN A 1 105 ? 31.535 3.084 -41.895 1.00 84.88 105 GLN A C 1
ATOM 826 O O . GLN A 1 105 ? 31.081 3.991 -41.205 1.00 84.88 105 GLN A O 1
ATOM 831 N N . VAL A 1 106 ? 30.813 2.016 -42.250 1.00 80.31 106 VAL A N 1
ATOM 832 C CA . VAL A 1 106 ? 29.387 1.846 -41.930 1.00 80.31 106 VAL A CA 1
ATOM 833 C C . VAL A 1 106 ? 29.176 1.573 -40.442 1.00 80.31 106 VAL A C 1
ATOM 835 O O . VAL A 1 106 ? 28.257 2.132 -39.846 1.00 80.31 106 VAL A O 1
ATOM 838 N N . TRP A 1 107 ? 30.024 0.770 -39.788 1.00 79.69 107 TRP A N 1
ATOM 839 C CA . TRP A 1 107 ? 29.857 0.567 -38.342 1.00 79.69 107 TRP A CA 1
ATOM 840 C C . TRP A 1 107 ? 30.194 1.832 -37.543 1.00 79.69 107 TRP A C 1
ATOM 842 O O . TRP A 1 107 ? 29.521 2.115 -36.551 1.00 79.69 107 TRP A O 1
ATOM 852 N N . ALA A 1 108 ? 31.195 2.610 -37.974 1.00 83.06 108 ALA A N 1
ATOM 853 C CA . ALA A 1 108 ? 31.594 3.839 -37.293 1.00 83.06 108 ALA A CA 1
ATOM 854 C C . ALA A 1 108 ? 30.459 4.876 -37.294 1.00 83.06 108 ALA A C 1
ATOM 856 O O . ALA A 1 108 ? 30.130 5.423 -36.239 1.00 83.06 108 ALA A O 1
ATOM 857 N N . THR A 1 109 ? 29.801 5.078 -38.441 1.00 83.88 109 THR A N 1
ATOM 858 C CA . THR A 1 109 ? 28.654 5.993 -38.546 1.00 83.88 109 THR A CA 1
ATOM 859 C C . THR A 1 109 ? 27.465 5.508 -37.725 1.00 83.88 109 THR A C 1
ATOM 861 O O . THR A 1 109 ? 26.881 6.285 -36.972 1.00 83.88 109 THR A O 1
ATOM 864 N N . VAL A 1 110 ? 27.140 4.214 -37.783 1.00 84.38 110 VAL A N 1
ATOM 865 C CA . VAL A 1 110 ? 26.011 3.654 -37.027 1.00 84.38 110 VAL A CA 1
ATOM 866 C C . VAL A 1 110 ? 26.230 3.762 -35.516 1.00 84.38 110 VAL A C 1
ATOM 868 O O . VAL A 1 110 ? 25.295 4.079 -34.777 1.00 84.38 110 VAL A O 1
ATOM 871 N N . VAL A 1 111 ? 27.450 3.517 -35.030 1.00 83.56 111 VAL A N 1
ATOM 872 C CA . VAL A 1 111 ? 27.781 3.684 -33.607 1.00 83.56 111 VAL A CA 1
ATOM 873 C C . VAL A 1 111 ? 27.661 5.147 -33.189 1.00 83.56 111 VAL A C 1
ATOM 875 O O . VAL A 1 111 ? 27.087 5.424 -32.133 1.00 83.56 111 VAL A O 1
ATOM 878 N N . GLU A 1 112 ? 28.139 6.084 -34.007 1.00 85.00 112 GLU A N 1
ATOM 879 C CA . GLU A 1 112 ? 28.051 7.517 -33.719 1.00 85.00 112 GLU A CA 1
ATOM 880 C C . GLU A 1 112 ? 26.596 8.016 -33.688 1.00 85.00 112 GLU A C 1
ATOM 882 O O . GLU A 1 112 ? 26.178 8.684 -32.733 1.00 85.00 112 GLU A O 1
ATOM 887 N N . GLU A 1 113 ? 25.788 7.626 -34.674 1.00 83.25 113 GLU A N 1
ATOM 888 C CA . GLU A 1 113 ? 24.366 7.967 -34.750 1.00 83.25 113 GLU A CA 1
ATOM 889 C C . GLU A 1 113 ? 23.571 7.383 -33.578 1.00 83.25 113 GLU A C 1
ATOM 891 O O . GLU A 1 113 ? 22.780 8.092 -32.943 1.00 83.25 113 GLU A O 1
ATOM 896 N N . ARG A 1 114 ? 23.821 6.115 -33.228 1.00 85.06 114 ARG A N 1
ATOM 897 C CA . ARG A 1 114 ? 23.207 5.470 -32.059 1.00 85.06 114 ARG A CA 1
ATOM 898 C C . ARG A 1 114 ? 23.636 6.149 -30.762 1.00 85.06 114 ARG A C 1
ATOM 900 O O . ARG A 1 114 ? 22.788 6.403 -29.910 1.00 85.06 114 ARG A O 1
ATOM 907 N N . ALA A 1 115 ? 24.911 6.505 -30.613 1.00 83.50 115 ALA A N 1
ATOM 908 C CA . ALA A 1 115 ? 25.404 7.221 -29.437 1.00 83.5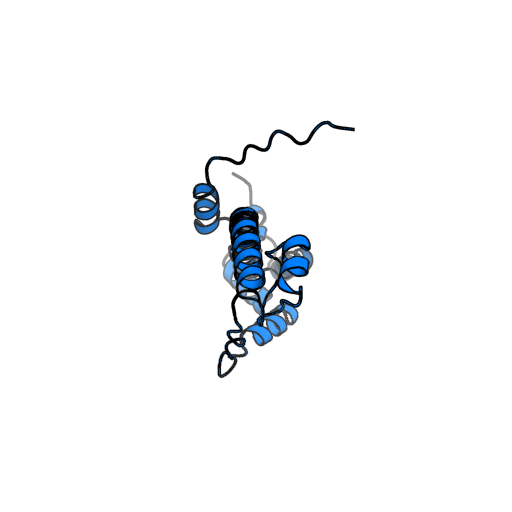0 115 ALA A CA 1
ATOM 909 C C . ALA A 1 115 ? 24.770 8.615 -29.295 1.00 83.50 115 ALA A C 1
ATOM 911 O O . ALA A 1 115 ? 24.497 9.064 -28.178 1.00 83.50 115 ALA A O 1
ATOM 912 N N . ARG A 1 116 ? 24.508 9.315 -30.407 1.00 84.69 116 ARG A N 1
ATOM 913 C CA . ARG A 1 116 ? 23.758 10.580 -30.399 1.00 84.69 116 ARG A CA 1
ATOM 914 C C . ARG A 1 116 ? 22.318 10.366 -29.940 1.00 84.69 116 ARG A C 1
ATOM 916 O O . ARG A 1 116 ? 21.879 11.036 -29.009 1.00 84.69 116 ARG A O 1
ATOM 923 N N . LEU A 1 117 ? 21.627 9.394 -30.528 1.00 81.00 117 LEU A N 1
ATOM 924 C CA . LEU A 1 117 ? 20.251 9.062 -30.164 1.00 81.00 117 LEU A CA 1
ATOM 925 C C . LEU A 1 117 ? 20.127 8.689 -28.679 1.00 81.00 117 LEU A C 1
ATOM 927 O O . LEU A 1 117 ? 19.222 9.151 -27.991 1.00 81.00 117 LEU A O 1
ATOM 931 N N . PHE A 1 118 ? 21.076 7.912 -28.156 1.00 79.19 118 PHE A N 1
ATOM 932 C CA . PHE A 1 118 ? 21.136 7.581 -26.735 1.00 79.19 118 PHE A CA 1
ATOM 933 C C . PHE A 1 118 ? 21.320 8.815 -25.848 1.00 79.19 118 PHE A C 1
ATOM 935 O O . PHE A 1 118 ? 20.644 8.928 -24.828 1.00 79.19 118 PHE A O 1
ATOM 942 N N . ARG A 1 119 ? 22.200 9.750 -26.227 1.00 82.31 119 ARG A N 1
ATOM 943 C CA . ARG A 1 119 ? 22.404 11.001 -25.476 1.00 82.31 119 ARG A CA 1
ATOM 944 C C . ARG A 1 119 ? 21.150 11.874 -25.433 1.00 82.31 119 ARG A C 1
ATOM 946 O O . ARG A 1 119 ? 20.908 12.505 -24.410 1.00 82.31 119 ARG A O 1
ATOM 953 N N . GLU A 1 120 ? 20.365 11.891 -26.506 1.00 81.88 120 GLU A N 1
ATOM 954 C CA . GLU A 1 120 ? 19.106 12.645 -26.581 1.00 81.88 120 GLU A CA 1
ATOM 955 C C . GLU A 1 120 ? 17.992 12.000 -25.741 1.00 81.88 120 GLU A C 1
ATOM 957 O O . GLU A 1 120 ? 17.271 12.684 -25.017 1.00 81.88 120 GLU A O 1
ATOM 962 N N . GLU A 1 121 ? 17.853 10.677 -25.813 1.00 78.88 121 GLU A N 1
ATOM 963 C CA . GLU A 1 121 ? 16.677 9.971 -25.287 1.00 78.88 121 GLU A CA 1
ATOM 964 C C . GLU A 1 121 ? 16.851 9.521 -23.829 1.00 78.88 121 GLU A C 1
ATOM 966 O O . GLU A 1 121 ? 15.875 9.477 -23.077 1.00 78.88 121 GLU A O 1
ATOM 971 N N . MET A 1 122 ? 18.082 9.214 -23.394 1.00 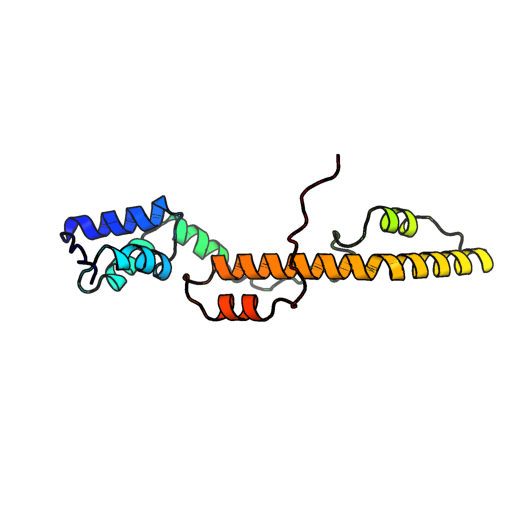78.81 122 MET A N 1
ATOM 972 C CA . MET A 1 122 ? 18.351 8.746 -22.027 1.00 78.81 122 MET A CA 1
ATOM 973 C C . MET A 1 122 ? 17.878 9.723 -20.939 1.00 78.81 122 MET A C 1
ATOM 975 O O . MET A 1 122 ? 17.219 9.262 -20.008 1.00 78.81 122 MET A O 1
ATOM 979 N N . PRO A 1 123 ? 18.124 11.046 -21.015 1.00 79.00 123 PRO A N 1
ATOM 980 C CA . PRO A 1 123 ? 17.649 11.974 -19.987 1.00 79.00 123 PRO A CA 1
ATOM 981 C C . PRO A 1 123 ? 16.127 11.921 -19.781 1.00 79.00 123 PRO A C 1
ATOM 983 O O . PRO A 1 123 ? 15.655 11.913 -18.645 1.00 79.00 123 PRO A O 1
ATOM 986 N N . ILE A 1 124 ? 15.358 11.810 -20.870 1.00 75.69 124 ILE A N 1
ATOM 987 C CA . ILE A 1 124 ? 13.889 11.713 -20.843 1.00 75.69 124 ILE A CA 1
ATOM 988 C C . ILE A 1 124 ? 13.463 10.390 -20.203 1.00 75.69 124 ILE A C 1
ATOM 990 O O . ILE A 1 124 ? 12.612 10.355 -19.312 1.00 75.69 124 ILE A O 1
ATOM 994 N N . ALA A 1 125 ? 14.101 9.305 -20.629 1.00 73.12 125 ALA A N 1
ATOM 995 C CA . ALA A 1 125 ? 13.951 7.967 -20.080 1.00 73.12 125 ALA A CA 1
ATOM 996 C C . ALA A 1 125 ? 14.147 7.932 -18.551 1.00 73.12 125 ALA A C 1
ATOM 998 O O . ALA A 1 125 ? 13.292 7.422 -17.820 1.00 73.12 125 ALA A O 1
ATOM 999 N N . PHE A 1 126 ? 15.248 8.506 -18.058 1.00 74.75 126 PHE A N 1
ATOM 1000 C CA . PHE A 1 126 ? 15.566 8.557 -16.629 1.00 74.75 126 PHE A CA 1
ATOM 1001 C C . PHE A 1 126 ? 14.618 9.471 -15.848 1.00 74.75 126 PHE A C 1
ATOM 1003 O O . PHE A 1 126 ? 14.198 9.104 -14.751 1.00 74.75 126 PHE A O 1
ATOM 1010 N N . ASN A 1 127 ? 14.217 10.612 -16.414 1.00 69.00 127 ASN A N 1
ATOM 1011 C CA . ASN A 1 127 ? 13.237 11.494 -15.781 1.00 69.00 127 ASN A CA 1
ATOM 1012 C C . ASN A 1 127 ? 11.869 10.804 -15.627 1.00 69.00 127 ASN A C 1
ATOM 1014 O O . ASN A 1 127 ? 11.265 10.819 -14.554 1.00 69.00 127 ASN A O 1
ATOM 1018 N N . ASN A 1 128 ? 11.411 10.111 -16.672 1.00 74.12 128 ASN A N 1
ATOM 1019 C CA . ASN A 1 128 ? 10.176 9.327 -16.627 1.00 74.12 128 ASN A CA 1
ATOM 1020 C C . ASN A 1 128 ? 10.256 8.193 -15.595 1.00 74.12 128 ASN A C 1
ATOM 1022 O O . ASN A 1 128 ? 9.288 7.942 -14.871 1.00 74.12 128 ASN A O 1
ATOM 1026 N N . LEU A 1 129 ? 11.412 7.530 -15.494 1.00 73.00 129 LEU A N 1
ATOM 1027 C CA . LEU A 1 129 ? 11.653 6.503 -14.484 1.00 73.00 129 LEU A CA 1
ATOM 1028 C C . LEU A 1 129 ? 11.590 7.078 -13.063 1.00 73.00 129 LEU A C 1
ATOM 1030 O O . LEU A 1 129 ? 10.940 6.480 -12.208 1.00 73.00 129 LEU A O 1
ATOM 1034 N N . ALA A 1 130 ? 12.197 8.241 -12.819 1.00 67.31 130 ALA A N 1
ATOM 1035 C CA . ALA A 1 130 ? 12.157 8.902 -11.516 1.00 67.31 130 ALA A CA 1
ATOM 1036 C C . ALA A 1 130 ? 10.717 9.259 -11.102 1.00 67.31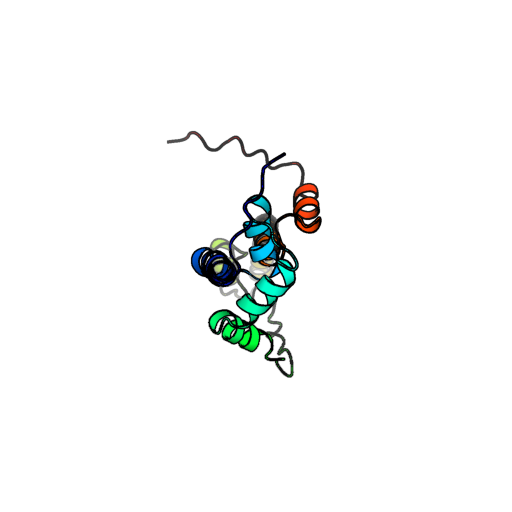 130 ALA A C 1
ATOM 1038 O O . ALA A 1 130 ? 10.308 8.983 -9.972 1.00 67.31 130 ALA A O 1
ATOM 1039 N N . ILE A 1 131 ? 9.902 9.778 -12.031 1.00 66.62 131 ILE A N 1
ATOM 1040 C CA . ILE A 1 131 ? 8.475 10.060 -11.791 1.00 66.62 131 ILE A CA 1
ATOM 1041 C C . ILE A 1 131 ? 7.710 8.772 -11.452 1.00 66.62 131 ILE A C 1
ATOM 1043 O O . ILE A 1 131 ? 6.897 8.755 -10.524 1.00 66.62 131 ILE A O 1
ATOM 1047 N N . ALA A 1 132 ? 7.956 7.686 -12.190 1.00 68.44 132 ALA A N 1
ATOM 1048 C CA . ALA A 1 132 ? 7.318 6.398 -11.933 1.00 68.44 132 ALA A CA 1
ATOM 1049 C C . ALA A 1 132 ? 7.705 5.834 -10.555 1.00 68.44 132 ALA A C 1
ATOM 1051 O O . ALA A 1 132 ? 6.824 5.436 -9.792 1.00 68.44 132 ALA A O 1
ATOM 1052 N N . GLN A 1 133 ? 8.994 5.874 -10.206 1.00 73.50 133 GLN A N 1
ATOM 1053 C CA . GLN A 1 133 ? 9.505 5.447 -8.901 1.00 73.50 13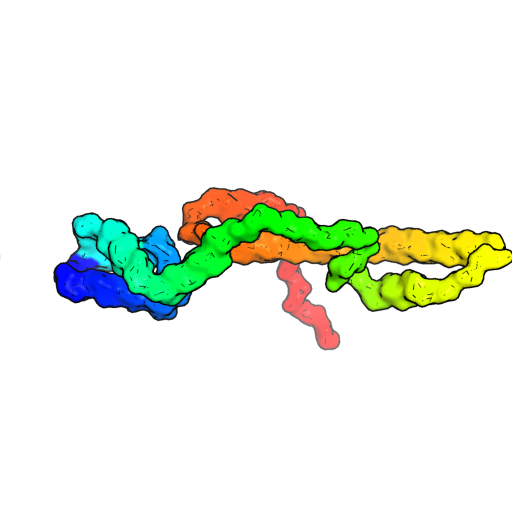3 GLN A CA 1
ATOM 1054 C C . GLN A 1 133 ? 8.893 6.261 -7.758 1.00 73.50 133 GLN A C 1
ATOM 1056 O O . GLN A 1 133 ? 8.432 5.681 -6.775 1.00 73.50 133 GLN A O 1
ATOM 1061 N N . HIS A 1 134 ? 8.814 7.586 -7.904 1.00 73.00 134 HIS A N 1
ATOM 1062 C CA . HIS A 1 134 ? 8.184 8.458 -6.916 1.00 73.00 134 HIS A CA 1
ATOM 1063 C C . HIS A 1 134 ? 6.696 8.115 -6.719 1.00 73.00 134 HIS A C 1
ATOM 1065 O O . HIS A 1 134 ? 6.231 7.960 -5.589 1.00 73.00 134 HIS A O 1
ATOM 1071 N N . ARG A 1 135 ? 5.945 7.916 -7.812 1.00 66.69 135 ARG A N 1
ATOM 1072 C CA . ARG A 1 135 ? 4.522 7.529 -7.757 1.00 66.69 135 ARG A CA 1
ATOM 1073 C C . ARG A 1 135 ? 4.307 6.171 -7.093 1.00 66.69 135 ARG A C 1
ATOM 1075 O O . ARG A 1 135 ? 3.370 6.025 -6.304 1.00 66.69 135 ARG A O 1
ATOM 1082 N N . ASP A 1 136 ? 5.149 5.188 -7.390 1.00 71.75 136 ASP A N 1
ATOM 1083 C CA . ASP A 1 136 ? 5.060 3.874 -6.755 1.00 71.75 136 ASP A CA 1
ATOM 1084 C C . ASP A 1 136 ? 5.437 3.943 -5.274 1.00 71.75 136 ASP A C 1
ATOM 1086 O O . ASP A 1 136 ? 4.726 3.372 -4.446 1.00 71.75 136 ASP A O 1
ATOM 1090 N N . MET A 1 137 ? 6.465 4.711 -4.907 1.00 70.88 137 MET A N 1
ATOM 1091 C CA . MET A 1 137 ? 6.820 4.961 -3.508 1.00 70.88 137 MET A CA 1
ATOM 1092 C C . MET A 1 137 ? 5.644 5.570 -2.730 1.00 70.88 137 MET A C 1
ATOM 1094 O O . MET A 1 137 ? 5.286 5.055 -1.668 1.00 70.88 137 MET A O 1
ATOM 1098 N N . LEU A 1 138 ? 4.976 6.587 -3.286 1.00 66.69 138 LEU A N 1
ATOM 1099 C CA . LEU A 1 138 ? 3.770 7.180 -2.696 1.00 66.69 138 LEU A CA 1
ATOM 1100 C C . LEU A 1 138 ? 2.632 6.160 -2.543 1.00 66.69 138 LEU A C 1
ATOM 1102 O O . LEU A 1 138 ? 1.994 6.088 -1.489 1.00 66.69 138 LEU A O 1
ATOM 1106 N N . ARG A 1 139 ? 2.387 5.324 -3.561 1.00 67.94 139 ARG A N 1
ATOM 1107 C CA . ARG A 1 139 ? 1.380 4.249 -3.491 1.00 67.94 139 ARG A CA 1
ATOM 1108 C C . ARG A 1 139 ? 1.702 3.234 -2.398 1.00 67.94 139 ARG A C 1
ATOM 1110 O O . ARG A 1 139 ? 0.798 2.818 -1.672 1.00 67.94 139 ARG A O 1
ATOM 1117 N N . TYR A 1 140 ? 2.962 2.820 -2.280 1.00 65.62 140 TYR A N 1
ATOM 1118 C CA . TYR A 1 140 ? 3.402 1.886 -1.245 1.00 65.62 140 TYR A CA 1
ATOM 1119 C C . TYR A 1 140 ? 3.285 2.493 0.154 1.00 65.62 140 TYR A C 1
ATOM 1121 O O . TYR A 1 140 ? 2.822 1.805 1.066 1.00 65.62 140 TYR A O 1
ATOM 1129 N N . ALA A 1 141 ? 3.637 3.769 0.314 1.00 58.59 141 ALA A N 1
ATOM 1130 C CA . ALA A 1 141 ? 3.493 4.489 1.573 1.00 58.59 141 ALA A CA 1
ATOM 1131 C C . ALA A 1 141 ? 2.017 4.595 1.994 1.00 58.59 141 ALA A C 1
ATOM 1133 O O . ALA A 1 141 ? 1.676 4.212 3.113 1.00 58.59 141 ALA A O 1
ATOM 1134 N N . HIS A 1 142 ? 1.119 4.978 1.077 1.00 59.97 142 HIS A N 1
ATOM 1135 C CA . HIS A 1 142 ? -0.325 5.020 1.340 1.00 59.97 142 HIS A CA 1
ATOM 1136 C C . HIS A 1 142 ? -0.907 3.639 1.697 1.00 59.97 142 HIS A C 1
ATOM 1138 O O . HIS A 1 142 ? -1.787 3.532 2.548 1.00 59.97 142 HIS A O 1
ATOM 1144 N N . LYS A 1 143 ? -0.422 2.559 1.067 1.00 58.56 143 LYS A N 1
ATOM 1145 C CA . LYS A 1 143 ? -0.888 1.192 1.362 1.00 58.56 143 LYS A CA 1
ATOM 1146 C C . LYS A 1 143 ? -0.390 0.644 2.705 1.00 58.56 143 LYS A C 1
ATOM 1148 O O . LYS A 1 143 ? -1.082 -0.190 3.285 1.00 58.56 143 LYS A O 1
ATOM 1153 N N . ARG A 1 144 ? 0.799 1.041 3.182 1.00 53.88 144 ARG A N 1
ATOM 1154 C CA . ARG A 1 144 ? 1.407 0.484 4.410 1.00 53.88 144 ARG A CA 1
ATOM 1155 C C . ARG A 1 144 ? 1.221 1.329 5.664 1.00 53.88 144 ARG A C 1
ATOM 1157 O O . ARG A 1 144 ? 1.213 0.749 6.747 1.00 53.88 144 ARG A O 1
ATOM 1164 N N . CYS A 1 145 ? 1.092 2.647 5.556 1.00 48.19 145 CYS A N 1
ATOM 1165 C CA . CYS A 1 145 ? 1.054 3.518 6.727 1.00 48.19 145 CYS A CA 1
ATOM 1166 C C . CYS A 1 145 ? -0.366 4.012 7.031 1.00 48.19 145 CYS A C 1
ATOM 1168 O O . CYS A 1 145 ? -1.073 4.531 6.171 1.00 48.19 145 CYS A O 1
ATOM 1170 N N . SER A 1 146 ? -0.770 3.871 8.299 1.00 48.84 146 SER A N 1
ATOM 1171 C CA . SER A 1 146 ? -1.840 4.677 8.898 1.00 48.84 146 SER A CA 1
ATOM 1172 C C . SER A 1 146 ? -1.531 6.165 8.677 1.00 48.84 146 SER A C 1
ATOM 1174 O O . SER A 1 146 ? -0.366 6.545 8.670 1.00 48.84 146 SER A O 1
ATOM 1176 N N . PHE A 1 147 ? -2.576 6.971 8.483 1.00 43.94 147 PHE A N 1
ATOM 1177 C CA . PHE A 1 147 ? -2.597 8.284 7.813 1.00 43.94 147 PHE A CA 1
ATOM 1178 C C . PHE A 1 147 ? -1.706 9.412 8.376 1.00 43.94 147 PHE A C 1
ATOM 1180 O O . PHE A 1 147 ? -1.723 10.486 7.800 1.00 43.94 147 PHE A O 1
ATOM 1187 N N . ASP A 1 148 ? -0.892 9.162 9.400 1.00 48.44 148 ASP A N 1
ATOM 1188 C CA . ASP A 1 148 ? 0.085 10.105 9.955 1.00 48.44 148 ASP A CA 1
ATOM 1189 C C . ASP A 1 148 ? 1.396 9.361 10.225 1.00 48.44 148 ASP A C 1
ATOM 1191 O O . ASP A 1 148 ? 1.702 8.949 11.345 1.00 48.44 148 ASP A O 1
ATOM 1195 N N . CYS A 1 149 ? 2.163 9.099 9.171 1.00 46.12 149 CYS A N 1
ATOM 1196 C CA . CYS A 1 149 ? 3.516 8.583 9.312 1.00 46.12 149 CYS A CA 1
ATOM 1197 C C . CYS A 1 149 ? 4.469 9.604 8.709 1.00 46.12 149 CYS A C 1
ATOM 1199 O O . CYS A 1 149 ? 4.320 9.945 7.538 1.00 46.12 149 CYS A O 1
ATOM 1201 N N . ALA A 1 150 ? 5.475 10.019 9.482 1.00 50.66 150 ALA A N 1
ATOM 1202 C CA . ALA A 1 150 ? 6.538 10.939 9.071 1.00 50.66 150 ALA A CA 1
ATOM 1203 C C . ALA A 1 150 ? 7.219 10.560 7.734 1.00 50.66 150 ALA A C 1
ATOM 1205 O O . ALA A 1 150 ? 7.852 11.399 7.109 1.00 50.66 150 ALA A O 1
ATOM 1206 N N . ILE A 1 151 ? 7.054 9.316 7.263 1.00 48.84 151 ILE A N 1
ATOM 1207 C CA . ILE A 1 151 ? 7.469 8.847 5.934 1.00 48.84 151 ILE A CA 1
ATOM 1208 C C . ILE A 1 151 ? 6.731 9.578 4.798 1.00 48.84 151 ILE A C 1
ATOM 1210 O O . ILE A 1 151 ? 7.361 9.921 3.803 1.00 48.84 151 ILE A O 1
ATOM 1214 N N . LEU A 1 152 ? 5.419 9.825 4.910 1.00 51.59 152 LEU A N 1
ATOM 1215 C CA . LEU A 1 152 ? 4.665 10.552 3.878 1.00 51.59 152 LEU A CA 1
ATOM 1216 C C . LEU A 1 152 ? 5.050 12.036 3.842 1.00 51.59 152 LEU A C 1
ATOM 1218 O O . LEU A 1 152 ? 5.165 12.593 2.754 1.00 51.59 152 LEU A O 1
ATOM 1222 N N . ASP A 1 153 ? 5.307 12.645 5.003 1.00 53.06 153 ASP A N 1
ATOM 1223 C CA . ASP A 1 153 ? 5.777 14.033 5.094 1.00 53.06 153 ASP A CA 1
ATOM 1224 C C . ASP A 1 153 ? 7.206 14.184 4.562 1.00 53.06 153 ASP A C 1
ATOM 1226 O O . ASP A 1 153 ? 7.475 15.098 3.787 1.00 53.06 153 ASP A O 1
ATOM 1230 N N . TRP A 1 154 ? 8.107 13.250 4.880 1.00 48.22 154 TRP A N 1
ATOM 1231 C CA . TRP A 1 154 ? 9.476 13.234 4.353 1.00 48.22 154 TRP A CA 1
ATOM 1232 C C . TRP A 1 154 ? 9.508 13.081 2.824 1.00 48.22 154 TRP A C 1
ATOM 1234 O O . TRP A 1 154 ? 10.154 13.870 2.139 1.00 48.22 154 TRP A O 1
ATOM 1244 N N . VAL A 1 155 ? 8.715 12.159 2.261 1.00 50.97 155 VAL A N 1
ATOM 1245 C CA . VAL A 1 155 ? 8.596 11.988 0.798 1.00 50.97 155 VAL A CA 1
ATOM 1246 C C . VAL A 1 155 ? 8.029 13.237 0.106 1.00 50.97 155 VAL A C 1
ATOM 1248 O O . VAL A 1 155 ? 8.361 13.509 -1.049 1.00 50.97 155 VAL A O 1
ATOM 1251 N N . ARG A 1 156 ? 7.167 14.001 0.784 1.00 53.88 156 ARG A N 1
ATOM 1252 C CA . ARG A 1 156 ? 6.576 15.236 0.246 1.00 53.88 156 ARG A CA 1
ATOM 1253 C C . ARG A 1 156 ? 7.539 16.426 0.324 1.00 53.88 156 ARG A C 1
ATOM 1255 O O . ARG A 1 156 ? 7.459 17.308 -0.526 1.00 53.88 156 ARG A O 1
ATOM 1262 N N . LEU A 1 157 ? 8.436 16.435 1.312 1.00 52.97 157 LEU A N 1
ATOM 1263 C CA . LEU A 1 157 ? 9.451 17.472 1.530 1.00 52.97 157 LEU A CA 1
ATOM 1264 C C . LEU A 1 157 ? 10.692 17.312 0.635 1.00 52.97 157 LEU A C 1
ATOM 1266 O O . LEU A 1 157 ? 11.345 18.307 0.340 1.00 52.97 157 LEU A O 1
ATOM 1270 N N . GLU A 1 158 ? 10.997 16.102 0.158 1.00 47.81 158 GLU A N 1
ATOM 1271 C CA . GLU A 1 158 ? 12.094 15.849 -0.797 1.00 47.81 158 GLU A CA 1
ATOM 1272 C C . GLU A 1 158 ? 11.699 16.021 -2.276 1.00 47.81 158 GLU A C 1
ATOM 1274 O O . GLU A 1 158 ? 12.500 15.753 -3.175 1.00 47.81 158 GLU A O 1
ATOM 1279 N N . ALA A 1 159 ? 10.472 16.468 -2.565 1.00 43.28 159 ALA A N 1
ATOM 1280 C CA . ALA A 1 159 ? 10.077 16.774 -3.933 1.00 43.28 159 ALA A CA 1
ATOM 1281 C C . ALA A 1 159 ? 10.976 17.899 -4.491 1.00 43.28 159 ALA A C 1
ATOM 1283 O O . ALA A 1 159 ? 11.071 18.959 -3.867 1.00 43.28 159 ALA A O 1
ATOM 1284 N N . PRO A 1 160 ? 11.636 17.711 -5.652 1.00 41.34 160 PRO A N 1
ATOM 1285 C CA . PRO A 1 160 ? 12.448 18.764 -6.244 1.00 41.34 160 PRO A CA 1
ATOM 1286 C C . PRO A 1 160 ? 11.566 19.992 -6.485 1.00 41.34 160 PRO A C 1
ATOM 1288 O O . PRO A 1 160 ? 10.529 19.906 -7.149 1.00 41.34 160 PRO A O 1
ATOM 1291 N N . ALA A 1 161 ? 11.967 21.127 -5.911 1.00 45.72 161 ALA A N 1
ATOM 1292 C CA . ALA A 1 161 ? 11.312 22.416 -6.084 1.00 45.72 161 ALA A CA 1
ATOM 1293 C C . ALA A 1 161 ? 11.330 22.800 -7.572 1.00 45.72 161 ALA A C 1
ATOM 1295 O O . ALA A 1 161 ? 12.314 23.338 -8.072 1.00 45.72 161 ALA A O 1
ATOM 1296 N N . GLY A 1 162 ? 10.277 22.447 -8.310 1.00 42.19 162 GLY A N 1
ATOM 1297 C CA . GLY A 1 162 ? 10.248 22.689 -9.753 1.00 42.19 162 GLY A CA 1
ATOM 1298 C C . GLY A 1 162 ? 9.075 22.100 -10.530 1.00 42.19 162 GLY A C 1
ATOM 1299 O O . GLY A 1 162 ? 9.191 21.950 -11.740 1.00 42.19 162 GLY A O 1
ATOM 1300 N N . SER A 1 163 ? 7.953 21.753 -9.892 1.00 41.88 163 SER A N 1
ATOM 1301 C CA . SER A 1 163 ? 6.749 21.332 -10.628 1.00 41.88 163 SER A CA 1
ATOM 1302 C C . SER A 1 163 ? 5.496 22.087 -10.192 1.00 41.88 163 SER A C 1
ATOM 1304 O O . SER A 1 163 ? 4.456 21.502 -9.907 1.00 41.88 163 SER A O 1
ATOM 1306 N N . ASP A 1 164 ? 5.578 23.417 -10.231 1.00 40.16 164 ASP A N 1
ATOM 1307 C CA . ASP A 1 164 ? 4.389 24.224 -10.495 1.00 40.16 164 ASP A CA 1
ATOM 1308 C C . ASP A 1 164 ? 3.987 24.012 -11.963 1.00 40.16 164 ASP A C 1
ATOM 1310 O O . ASP A 1 164 ? 4.428 24.718 -12.866 1.00 40.16 164 ASP A O 1
ATOM 1314 N N . GLN A 1 165 ? 3.148 23.007 -12.221 1.00 42.34 165 GLN A N 1
ATOM 1315 C CA . GLN A 1 165 ? 2.340 22.941 -13.443 1.00 42.34 165 GLN A CA 1
ATOM 1316 C C . GLN A 1 165 ? 0.945 23.511 -13.162 1.00 42.34 165 GLN A C 1
ATOM 1318 O O . GLN A 1 165 ? -0.078 22.840 -13.279 1.00 42.34 165 GLN A O 1
ATOM 1323 N N . ALA A 1 166 ? 0.910 24.802 -12.833 1.00 35.81 166 ALA A N 1
ATOM 1324 C CA . ALA A 1 166 ? -0.177 25.662 -13.275 1.00 35.81 166 ALA A CA 1
ATOM 1325 C C . ALA A 1 166 ? 0.069 25.948 -14.766 1.00 35.81 166 ALA A C 1
ATOM 1327 O O . ALA A 1 166 ? 0.871 26.809 -15.114 1.00 35.81 166 ALA A O 1
ATOM 1328 N N . GLY A 1 167 ? -0.536 25.162 -15.658 1.00 32.34 167 GLY A N 1
ATOM 1329 C CA . GLY A 1 167 ? -0.290 25.325 -17.094 1.00 32.34 167 GLY A CA 1
ATOM 1330 C C . GLY A 1 167 ? -0.828 24.209 -17.980 1.00 32.34 167 GLY A C 1
ATOM 1331 O O . GLY A 1 167 ? -0.140 23.768 -18.889 1.00 32.34 167 GLY A O 1
ATOM 1332 N N . ILE A 1 168 ? -2.042 23.728 -17.717 1.00 36.66 168 ILE A N 1
ATOM 1333 C CA . ILE A 1 168 ? -2.804 22.911 -18.673 1.00 36.66 168 ILE A CA 1
ATOM 1334 C C . ILE A 1 168 ? -4.161 23.576 -18.887 1.00 36.66 168 ILE A C 1
ATOM 1336 O O . ILE A 1 168 ? -5.194 23.100 -18.433 1.00 36.66 168 ILE A O 1
ATOM 1340 N N . MET A 1 169 ? -4.141 24.722 -19.563 1.00 31.81 169 MET A N 1
ATOM 1341 C CA . MET A 1 169 ? -5.279 25.212 -20.333 1.00 31.81 169 MET A CA 1
ATOM 1342 C C . MET A 1 169 ? -4.764 25.913 -21.587 1.00 31.81 169 MET A C 1
ATOM 1344 O O . MET A 1 169 ? -3.902 26.781 -21.512 1.00 31.81 169 MET A O 1
ATOM 1348 N N . SER A 1 170 ? -5.394 25.552 -22.704 1.00 33.69 170 SER A N 1
ATOM 1349 C CA . SER A 1 170 ? -5.263 26.115 -24.047 1.00 33.69 170 SER A CA 1
ATOM 1350 C C . SER A 1 170 ? -4.108 25.574 -24.890 1.00 33.69 170 SER A C 1
ATOM 1352 O O . SER A 1 170 ? -2.960 25.978 -24.746 1.00 33.69 170 SER A O 1
ATOM 1354 N N . LEU A 1 171 ? -4.444 24.675 -25.816 1.00 31.48 171 LEU A N 1
ATOM 1355 C CA . LEU A 1 171 ? -4.511 25.028 -27.238 1.00 31.48 171 LEU A CA 1
ATOM 1356 C C . LEU A 1 171 ? -5.290 23.933 -27.984 1.00 31.48 171 LEU A C 1
ATOM 1358 O O . LEU A 1 171 ? -4.862 22.780 -28.058 1.00 31.48 171 LEU A O 1
ATOM 1362 N N . ALA A 1 172 ? -6.477 24.329 -28.445 1.00 33.94 172 ALA A N 1
ATOM 1363 C CA . ALA A 1 172 ? -7.055 23.858 -29.696 1.00 33.94 172 ALA A CA 1
ATOM 1364 C C . ALA A 1 172 ? -6.342 24.552 -30.866 1.00 33.94 172 ALA A C 1
ATOM 1366 O O . ALA A 1 172 ? -5.775 25.647 -30.625 1.00 33.94 172 ALA A O 1
#

Mean predicted aligned error: 17.47 Å

pLDDT: mean 71.93, std 18.45, range [31.48, 94.94]

Solvent-accessible surface area (backbone atoms only — not comparable to full-atom values): 10830 Å² total; per-residue (Å²): 132,84,84,56,45,67,72,58,80,88,50,48,65,57,54,48,48,47,56,22,54,78,75,66,66,53,54,54,68,48,40,46,62,68,42,56,76,55,37,52,59,90,62,48,68,58,53,43,43,58,57,58,71,68,37,65,70,60,50,56,54,49,54,68,69,65,59,72,66,93,63,83,73,75,73,82,87,61,64,94,76,74,81,77,83,55,72,57,73,72,58,50,58,65,68,68,54,86,76,63,78,90,40,76,67,56,45,51,52,52,50,53,53,51,52,50,52,46,66,67,47,46,63,57,25,52,52,53,48,51,54,50,51,52,54,50,51,51,52,52,47,65,74,71,45,57,97,82,45,72,66,62,55,50,62,64,68,69,52,75,92,80,75,84,76,86,77,88,76,88,82,133

Sequence (172 aa):
GLDKVVPPPEQRANLVKAIHVDVGHYGVSKTYSLLSPTYFWVNMFADVRAEVAKCTVCDRVKASFEVKDPTLKPLPIMGMFYRWPIVGARVRDVLHTVVDLDSPQVWATVVEERARLFREEMPIAFNNLAIAQHRDMLRYAHKRCSFDCAILDWVRLEAPAGSDQAGIMSLA

Foldseek 3Di:
DDDADEDDPVCLLVLLVCLCVVVPNDDLVQSCVVRVVHHDDPCSSVSSNVSSVVDPVVVVVVVVVPPPVVDPDPDPPDDPCPDDDQFDPVLVVLVPDDFDPVDPVRVVVSVVVNVVSCVVRVVSSVVVVVVVVLVVLLVVCVRPDDPDDVSNVVSVVPPPPDDPPPDPDDDD

Secondary structure (DSSP, 8-state):
-PPPB---HHHHHHHHHHHHHHTTS--HHHHHHHHTTTB--TTHHHHHHHHHTT-HHHHHHHHHH----SS--PPP--STTSS-SSS-HHHHHHHSS---SS-HHHHHHHHHHHHHHHHHHHHHHHHHHHHHHHHHHHHHHHHHS-S--HHHHHHHHTS-S-----------

InterPro domains:
  IPR041588 Integrase zinc-binding domain [PF17921] (7-63)
  IPR052160 Gypsy Retrotransposon Integrase-like [PTHR47266] (23-86)